Protein AF-X1SE65-F1 (afdb_monomer_lite)

Radius of gyration: 12.12 Å; chains: 1; bounding box: 31×21×32 Å

Structure (mmCIF, N/CA/C/O backbone):
data_AF-X1SE65-F1
#
_entry.id   AF-X1SE65-F1
#
loop_
_atom_site.group_PDB
_atom_site.id
_atom_site.type_symbol
_atom_site.label_atom_id
_atom_site.label_alt_id
_atom_site.label_comp_id
_atom_site.label_asym_id
_atom_site.label_entity_id
_atom_site.label_seq_id
_atom_site.pdbx_PDB_ins_code
_atom_site.Cartn_x
_atom_site.Cartn_y
_atom_site.Cartn_z
_atom_site.occupancy
_atom_site.B_iso_or_equiv
_atom_site.auth_seq_id
_atom_site.auth_comp_id
_atom_site.auth_asym_id
_atom_site.auth_atom_id
_atom_site.pdbx_PDB_model_num
ATOM 1 N N . MET A 1 1 ? 19.361 7.635 -1.042 1.00 55.75 1 MET A N 1
ATOM 2 C CA . MET A 1 1 ? 18.167 6.783 -1.229 1.00 55.75 1 MET A CA 1
ATOM 3 C C . MET A 1 1 ? 17.058 7.349 -0.356 1.00 55.75 1 MET A C 1
ATOM 5 O O . MET A 1 1 ? 17.264 7.447 0.846 1.00 55.75 1 MET A O 1
ATOM 9 N N . LYS A 1 2 ? 15.955 7.837 -0.938 1.00 64.94 2 LYS A N 1
ATOM 10 C CA . LYS A 1 2 ? 14.836 8.377 -0.151 1.00 64.94 2 LYS A CA 1
ATOM 11 C C . LYS A 1 2 ? 14.059 7.200 0.436 1.00 64.94 2 LYS A C 1
ATOM 13 O O . LYS A 1 2 ? 13.656 6.313 -0.310 1.00 64.94 2 LYS A O 1
ATOM 18 N N . MET A 1 3 ? 13.902 7.171 1.756 1.00 68.94 3 MET A N 1
ATOM 19 C CA . MET A 1 3 ? 13.074 6.162 2.409 1.00 68.94 3 MET A CA 1
ATOM 20 C C . MET A 1 3 ? 11.610 6.530 2.166 1.00 68.94 3 MET A C 1
ATOM 22 O O . MET A 1 3 ? 11.183 7.621 2.547 1.00 68.94 3 MET A O 1
ATOM 26 N N . HIS A 1 4 ? 10.871 5.647 1.505 1.00 76.81 4 HIS A N 1
ATOM 27 C CA . HIS A 1 4 ? 9.432 5.798 1.346 1.00 76.81 4 HIS A CA 1
ATOM 28 C C . HIS A 1 4 ? 8.716 5.274 2.590 1.00 76.81 4 HIS A C 1
ATOM 30 O O . HIS A 1 4 ? 9.137 4.286 3.193 1.00 76.81 4 HIS A O 1
ATOM 36 N N . THR A 1 5 ? 7.654 5.959 3.001 1.00 83.31 5 THR A N 1
ATOM 37 C CA . THR A 1 5 ? 6.832 5.571 4.157 1.00 83.31 5 THR A CA 1
ATOM 38 C C . THR A 1 5 ? 5.386 5.447 3.720 1.00 83.31 5 THR A C 1
ATOM 40 O O . THR A 1 5 ? 4.981 6.050 2.739 1.00 83.31 5 THR A O 1
ATOM 43 N N . ILE A 1 6 ? 4.555 4.755 4.491 1.00 82.56 6 ILE A N 1
ATOM 44 C CA . ILE A 1 6 ? 3.129 4.604 4.169 1.00 82.56 6 ILE A CA 1
ATOM 45 C C . ILE A 1 6 ? 2.355 5.924 3.981 1.00 82.56 6 ILE A C 1
ATOM 47 O O . ILE A 1 6 ? 1.271 5.943 3.407 1.00 82.56 6 ILE A O 1
ATOM 51 N N . TYR A 1 7 ? 2.908 7.059 4.403 1.00 82.56 7 TYR A N 1
ATOM 52 C CA . TYR A 1 7 ? 2.266 8.358 4.237 1.00 82.56 7 TYR A CA 1
ATOM 53 C C . TYR A 1 7 ? 2.400 8.947 2.829 1.00 82.56 7 TYR A C 1
ATOM 55 O O . TYR A 1 7 ? 1.593 9.808 2.478 1.00 82.56 7 TYR A O 1
ATOM 63 N N . ASP A 1 8 ? 3.346 8.473 2.015 1.00 84.31 8 ASP A N 1
ATOM 64 C CA . ASP A 1 8 ? 3.635 9.022 0.684 1.00 84.31 8 ASP A CA 1
ATOM 65 C C . ASP A 1 8 ? 2.859 8.361 -0.471 1.00 84.31 8 ASP A C 1
ATOM 67 O O . ASP A 1 8 ? 3.070 8.725 -1.628 1.00 84.31 8 ASP A O 1
ATOM 71 N N . ASN A 1 9 ? 1.967 7.405 -0.168 1.00 83.50 9 ASN A N 1
ATOM 72 C CA . ASN A 1 9 ? 1.171 6.637 -1.139 1.00 83.50 9 ASN A CA 1
ATOM 73 C C . ASN A 1 9 ? 1.999 6.014 -2.281 1.00 83.50 9 ASN A C 1
ATOM 75 O O . ASN A 1 9 ? 1.465 5.716 -3.350 1.00 83.50 9 ASN A O 1
ATOM 79 N N . THR A 1 10 ? 3.305 5.819 -2.082 1.00 88.69 10 THR A N 1
ATOM 80 C CA . THR A 1 10 ? 4.184 5.205 -3.075 1.00 88.69 10 THR A CA 1
ATOM 81 C C . THR A 1 10 ? 4.424 3.751 -2.681 1.00 88.69 10 THR A C 1
ATOM 83 O O . THR A 1 10 ? 4.933 3.485 -1.588 1.00 88.69 10 THR A O 1
ATOM 86 N N . PRO A 1 11 ? 4.057 2.779 -3.532 1.00 92.88 11 PRO A N 1
ATOM 87 C CA . PRO A 1 11 ? 4.236 1.377 -3.214 1.00 92.88 11 PRO A CA 1
ATOM 88 C C . PRO A 1 11 ? 5.728 1.053 -3.193 1.00 92.88 11 PRO A C 1
ATOM 90 O O . PRO A 1 11 ? 6.513 1.612 -3.964 1.00 92.88 11 PRO A O 1
ATOM 93 N N . TRP A 1 12 ? 6.123 0.114 -2.337 1.00 90.69 12 TRP A N 1
ATOM 94 C CA . TRP A 1 12 ? 7.514 -0.321 -2.258 1.00 90.69 12 TRP A CA 1
ATOM 95 C C . TRP A 1 12 ? 7.828 -1.355 -3.346 1.00 90.69 12 TRP A C 1
ATOM 97 O O . TRP A 1 12 ? 8.047 -2.534 -3.083 1.00 90.69 12 TRP A O 1
ATOM 107 N N . PHE A 1 13 ? 7.805 -0.895 -4.596 1.00 91.62 13 PHE A N 1
ATOM 108 C CA . PHE A 1 13 ? 8.152 -1.672 -5.782 1.00 91.62 13 PHE A CA 1
ATOM 109 C C . PHE A 1 13 ? 9.324 -1.034 -6.524 1.00 91.62 13 PHE A C 1
ATOM 111 O O . PHE A 1 13 ? 9.626 0.150 -6.365 1.00 91.62 13 PHE A O 1
ATOM 118 N N . HIS A 1 14 ? 9.951 -1.807 -7.410 1.00 94.00 14 HIS A N 1
ATOM 119 C CA . HIS A 1 14 ? 10.881 -1.239 -8.375 1.00 94.00 14 HIS A CA 1
ATOM 120 C C . HIS A 1 14 ? 10.153 -0.190 -9.247 1.00 94.00 14 HIS A C 1
ATOM 122 O O . HIS A 1 14 ? 9.042 -0.469 -9.712 1.00 94.00 14 HIS A O 1
ATOM 128 N N . PRO A 1 15 ? 10.743 0.989 -9.535 1.00 92.69 15 PRO A N 1
ATOM 129 C CA . PRO A 1 15 ? 10.056 2.062 -10.264 1.00 92.69 15 PRO A CA 1
ATOM 130 C C . PRO A 1 15 ? 9.480 1.638 -11.621 1.00 92.69 15 PRO A C 1
ATOM 132 O O . PRO A 1 15 ? 8.394 2.071 -12.004 1.00 92.69 15 PRO A O 1
ATOM 135 N N . MET A 1 16 ? 10.166 0.737 -12.335 1.00 96.69 16 MET A N 1
ATOM 136 C CA . MET A 1 16 ? 9.649 0.199 -13.600 1.00 96.69 16 MET A CA 1
ATOM 137 C C . MET A 1 16 ? 8.403 -0.670 -13.408 1.00 96.69 16 MET A C 1
ATOM 139 O O . MET A 1 16 ? 7.517 -0.631 -14.257 1.00 96.69 16 MET A O 1
ATOM 143 N N . SER A 1 17 ? 8.288 -1.391 -12.290 1.00 96.00 17 SER A N 1
ATOM 144 C CA . SER A 1 17 ? 7.080 -2.147 -11.949 1.00 96.00 17 SER A CA 1
ATOM 145 C C . SER A 1 17 ? 5.916 -1.209 -11.648 1.00 96.00 17 SER A C 1
ATOM 147 O O . SER A 1 17 ? 4.814 -1.452 -12.122 1.00 96.00 17 SER A O 1
ATOM 149 N N . ILE A 1 18 ? 6.160 -0.095 -10.943 1.00 95.25 18 ILE A N 1
ATOM 150 C CA . ILE A 1 18 ? 5.139 0.943 -10.704 1.00 95.25 18 ILE A CA 1
ATOM 151 C C . ILE A 1 18 ? 4.639 1.502 -12.039 1.00 95.25 18 ILE A C 1
ATOM 153 O O . ILE A 1 18 ? 3.432 1.571 -12.270 1.00 95.25 18 ILE A O 1
ATOM 157 N N . LYS A 1 19 ? 5.563 1.851 -12.945 1.00 96.50 19 LYS A N 1
ATOM 158 C CA . LYS A 1 19 ? 5.226 2.353 -14.282 1.00 96.50 19 LYS A CA 1
ATOM 159 C C . LYS A 1 19 ? 4.424 1.325 -15.078 1.00 96.50 19 LYS A C 1
ATOM 161 O O . LYS A 1 19 ? 3.387 1.670 -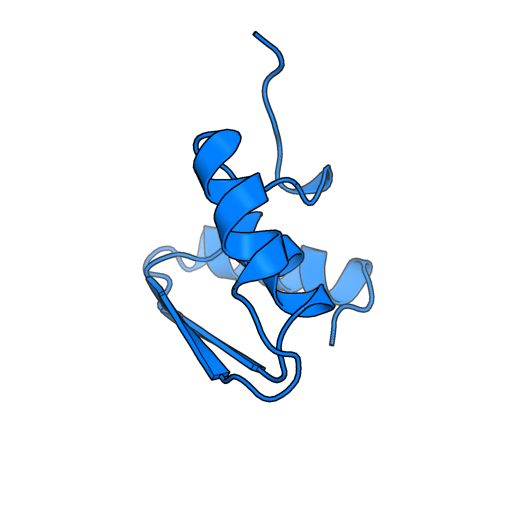15.636 1.00 96.50 19 LYS A O 1
ATOM 166 N N . PHE A 1 20 ? 4.860 0.070 -15.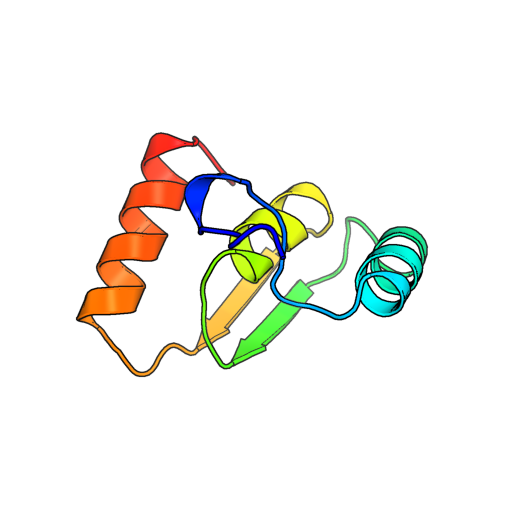097 1.00 98.00 20 PHE A N 1
ATOM 167 C CA . PHE A 1 20 ? 4.160 -1.001 -15.799 1.00 98.00 20 PHE A CA 1
ATOM 168 C C . PHE A 1 20 ? 2.747 -1.227 -15.241 1.00 98.00 20 PHE A C 1
ATOM 170 O O . PHE A 1 20 ? 1.774 -1.191 -15.991 1.00 98.00 20 PHE A O 1
ATOM 177 N N . LEU A 1 21 ? 2.614 -1.369 -13.919 1.00 96.69 21 LEU A N 1
ATOM 178 C CA . LEU A 1 21 ? 1.325 -1.567 -13.255 1.00 96.69 21 LEU A CA 1
ATOM 179 C C . LEU A 1 21 ? 0.385 -0.372 -13.459 1.00 96.69 21 LEU A C 1
ATOM 181 O O . LEU A 1 21 ? -0.803 -0.577 -13.676 1.00 96.69 21 LEU A O 1
ATOM 185 N N . SER A 1 22 ? 0.898 0.865 -13.471 1.00 95.38 22 SER A N 1
ATOM 186 C CA . SER A 1 22 ? 0.068 2.055 -13.714 1.00 95.38 22 SER A CA 1
ATOM 187 C C . SER A 1 22 ? -0.606 2.077 -15.089 1.00 95.38 22 SER A C 1
ATOM 189 O O . SER A 1 22 ? -1.622 2.745 -15.245 1.00 95.38 22 SER A O 1
ATOM 191 N N . ILE A 1 23 ? -0.056 1.347 -16.063 1.00 97.69 23 ILE A N 1
ATOM 192 C CA . ILE A 1 23 ? -0.610 1.215 -17.416 1.00 97.69 23 ILE A CA 1
ATOM 193 C C . ILE A 1 23 ? -1.511 -0.025 -17.512 1.00 97.69 23 ILE A C 1
ATOM 195 O O . ILE A 1 23 ? -2.496 -0.021 -18.245 1.00 97.69 23 ILE A O 1
ATOM 199 N N . LEU A 1 24 ? -1.172 -1.094 -16.785 1.00 97.88 24 LEU A N 1
ATOM 200 C CA . LEU A 1 24 ? -1.869 -2.379 -16.850 1.00 97.88 24 LEU A CA 1
ATOM 201 C C . LEU A 1 24 ? -3.219 -2.382 -16.117 1.00 97.88 24 LEU A C 1
ATOM 203 O O . LEU A 1 24 ? -4.168 -3.014 -16.585 1.00 97.88 24 LEU A O 1
ATOM 207 N N . LEU A 1 25 ? -3.282 -1.740 -14.947 1.00 97.69 25 LEU A N 1
ATOM 208 C CA . LEU A 1 25 ? -4.434 -1.815 -14.050 1.00 97.69 25 LEU A CA 1
ATOM 209 C C . LEU A 1 25 ? -5.688 -1.192 -14.661 1.00 97.69 25 LEU A C 1
ATOM 211 O O . LEU A 1 25 ? -5.634 -0.145 -15.304 1.00 97.69 25 LEU A O 1
ATOM 215 N N . LYS A 1 26 ? -6.837 -1.823 -14.402 1.00 98.06 26 LYS A N 1
ATOM 216 C CA . LYS A 1 26 ? -8.144 -1.334 -14.846 1.00 98.06 26 LYS A CA 1
ATOM 217 C C . LYS A 1 26 ? -9.040 -1.015 -13.648 1.00 98.06 26 LYS A C 1
ATOM 219 O O . LYS A 1 26 ? -9.063 -1.790 -12.690 1.00 98.06 26 LYS A O 1
ATOM 224 N N . PRO A 1 27 ? -9.862 0.047 -13.727 1.00 97.44 27 PRO A N 1
ATOM 225 C CA . PRO A 1 27 ? -10.696 0.498 -12.611 1.00 97.44 27 PRO A CA 1
ATOM 226 C C . PRO A 1 27 ? -11.776 -0.503 -12.194 1.00 97.44 27 PRO A C 1
ATOM 228 O O . PRO A 1 27 ? -12.333 -0.374 -11.114 1.00 97.44 27 PRO A O 1
ATOM 231 N N . ASN A 1 28 ? -12.094 -1.501 -13.023 1.00 98.00 28 ASN A N 1
ATOM 232 C CA . ASN A 1 28 ? -13.079 -2.536 -12.709 1.00 98.00 28 ASN A CA 1
ATOM 233 C C . ASN A 1 28 ? -12.466 -3.819 -12.122 1.00 98.00 28 ASN A C 1
ATOM 235 O O . ASN A 1 28 ? -13.199 -4.778 -11.883 1.00 98.00 28 ASN A O 1
ATOM 239 N N . TRP A 1 29 ? -11.145 -3.873 -11.939 1.00 98.06 29 TRP A N 1
ATOM 240 C CA . TRP A 1 29 ? -10.472 -5.051 -11.396 1.00 98.06 29 TRP A CA 1
ATOM 241 C C . TRP A 1 29 ? -10.633 -5.165 -9.885 1.00 98.06 29 TRP A C 1
ATOM 243 O O . TRP A 1 29 ? -10.773 -4.165 -9.186 1.00 98.06 29 TRP A O 1
ATOM 253 N N . VAL A 1 30 ? -10.570 -6.405 -9.406 1.00 98.06 30 VAL A N 1
ATOM 254 C CA . VAL A 1 30 ? -10.448 -6.745 -7.988 1.00 98.06 30 VAL A CA 1
ATOM 255 C C . VAL A 1 30 ? -9.063 -7.348 -7.795 1.00 98.06 30 VAL A C 1
ATOM 257 O O . VAL A 1 30 ? -8.700 -8.287 -8.505 1.00 98.06 30 VAL A O 1
ATOM 260 N N . ILE A 1 31 ? -8.274 -6.781 -6.887 1.00 97.00 31 ILE A N 1
ATOM 261 C CA . ILE A 1 31 ? -6.917 -7.248 -6.586 1.00 97.00 31 ILE A CA 1
ATOM 262 C C . ILE A 1 31 ? -6.943 -8.060 -5.300 1.00 97.00 31 ILE A C 1
ATOM 264 O O . ILE A 1 31 ? -7.568 -7.660 -4.325 1.00 97.00 31 ILE A O 1
ATOM 268 N N . PHE A 1 32 ? -6.204 -9.164 -5.284 1.00 97.69 32 PHE A N 1
ATOM 269 C CA . PHE A 1 32 ? -5.812 -9.833 -4.052 1.00 97.69 32 PHE A CA 1
ATOM 270 C C . PHE A 1 32 ? -4.332 -9.554 -3.771 1.00 97.69 32 PHE A C 1
ATOM 272 O O . PHE A 1 32 ? -3.503 -9.706 -4.671 1.00 97.69 32 PHE A O 1
ATOM 279 N N . GLU A 1 33 ? -3.995 -9.164 -2.542 1.00 96.00 33 GLU A N 1
ATOM 280 C CA . GLU A 1 33 ? -2.609 -8.992 -2.097 1.00 96.00 33 GLU A CA 1
ATOM 281 C C . GLU A 1 33 ? -2.335 -9.716 -0.772 1.00 96.00 33 GLU A C 1
ATOM 283 O O . GLU A 1 33 ? -3.198 -9.848 0.099 1.00 96.00 33 GLU A O 1
ATOM 288 N N . THR A 1 34 ? -1.097 -10.183 -0.615 1.00 96.69 34 THR A N 1
ATOM 289 C CA . THR A 1 34 ? -0.576 -10.713 0.648 1.00 96.69 34 THR A CA 1
ATOM 290 C C . THR A 1 34 ? 0.310 -9.653 1.292 1.00 96.69 34 THR A C 1
ATOM 292 O O . THR A 1 34 ? 1.362 -9.313 0.748 1.00 96.69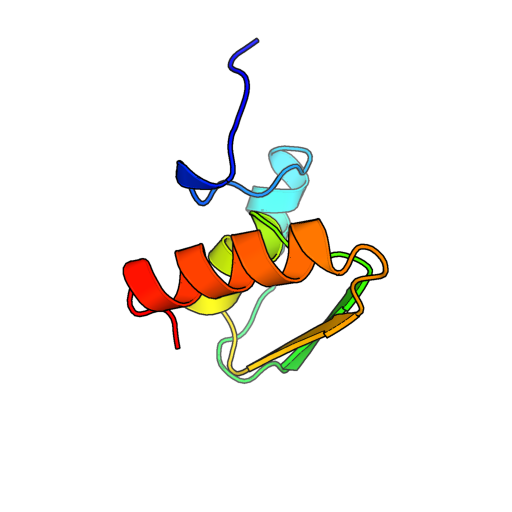 34 THR A O 1
ATOM 295 N N . GLY A 1 35 ? -0.105 -9.158 2.451 1.00 95.31 35 GLY A N 1
ATOM 296 C CA . GLY A 1 35 ? 0.452 -7.980 3.104 1.00 95.31 35 GLY A CA 1
ATOM 297 C C . GLY A 1 35 ? -0.262 -6.701 2.667 1.00 95.31 35 GLY A C 1
ATOM 298 O O . GLY A 1 35 ? -0.535 -6.505 1.485 1.00 95.31 35 GLY A O 1
ATOM 299 N N . CYS A 1 36 ? -0.561 -5.827 3.629 1.00 95.50 36 CYS A N 1
ATOM 300 C CA . CYS A 1 36 ? -1.150 -4.510 3.368 1.00 95.50 36 CYS A CA 1
ATOM 301 C C . CYS A 1 36 ? -0.132 -3.386 3.609 1.00 95.50 36 CYS A C 1
ATOM 303 O O . CYS A 1 36 ? 0.861 -3.562 4.315 1.00 95.50 36 CYS A O 1
ATOM 305 N N . GLY A 1 37 ? -0.346 -2.201 3.038 1.00 94.69 37 GLY A N 1
ATOM 306 C CA . GLY A 1 37 ? 0.541 -1.059 3.257 1.00 94.69 37 GLY A CA 1
ATOM 307 C C . GLY A 1 37 ? 0.441 0.014 2.182 1.00 94.69 37 GLY A C 1
ATOM 308 O O . GLY A 1 37 ? -0.643 0.326 1.697 1.00 94.69 37 GLY A O 1
ATOM 309 N N . SER A 1 38 ? 1.583 0.593 1.793 1.00 94.31 38 SER A N 1
ATOM 310 C CA . SER A 1 38 ? 1.621 1.620 0.741 1.00 94.31 38 SER A CA 1
ATOM 311 C C . SER A 1 38 ? 1.109 1.110 -0.609 1.00 94.31 38 SER A C 1
ATOM 313 O O . SER A 1 38 ? 0.584 1.902 -1.385 1.00 94.31 38 SER A O 1
ATOM 315 N N . SER A 1 39 ? 1.251 -0.193 -0.897 1.00 94.56 39 SER A N 1
ATOM 316 C CA . SER A 1 39 ? 0.664 -0.821 -2.088 1.00 94.56 39 SER A CA 1
ATOM 317 C C . SER A 1 39 ? -0.851 -0.736 -2.075 1.00 94.56 39 SER A C 1
ATOM 319 O O . SER A 1 39 ? -1.422 -0.307 -3.071 1.00 94.56 39 SER A O 1
ATOM 321 N N . THR A 1 40 ? -1.484 -1.027 -0.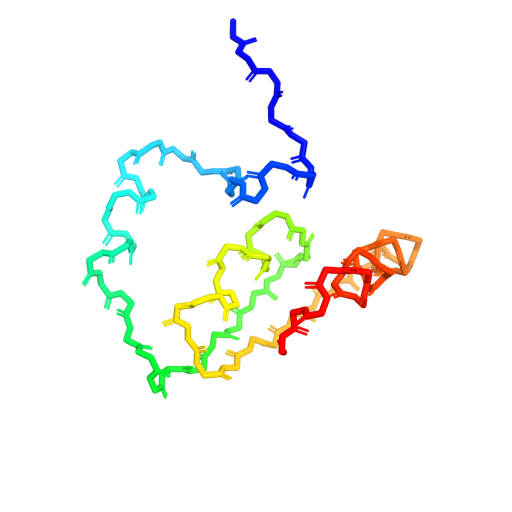938 1.00 95.50 40 THR A N 1
ATOM 322 C CA . THR A 1 40 ? -2.935 -0.924 -0.756 1.00 95.50 40 THR A CA 1
ATOM 323 C C . THR A 1 40 ? -3.424 0.487 -1.080 1.00 95.50 40 THR A C 1
ATOM 325 O O . THR A 1 40 ? -4.328 0.652 -1.893 1.00 95.50 40 THR A O 1
ATOM 328 N N . LEU A 1 41 ? -2.763 1.514 -0.525 1.00 93.94 41 LEU A N 1
ATOM 329 C CA . LEU A 1 41 ? -3.102 2.923 -0.781 1.00 93.94 41 LEU A CA 1
ATOM 330 C C . LEU A 1 41 ? -2.864 3.333 -2.239 1.00 93.94 41 LEU A C 1
ATOM 332 O O . LEU A 1 41 ? -3.518 4.226 -2.760 1.00 93.94 41 LEU A O 1
ATOM 336 N N . TRP A 1 42 ? -1.884 2.723 -2.900 1.00 94.62 42 TRP A N 1
ATOM 337 C CA . TRP A 1 42 ? -1.595 3.017 -4.297 1.00 94.62 42 TRP A CA 1
ATOM 338 C C . TRP A 1 42 ? -2.581 2.326 -5.244 1.00 94.62 42 TRP A C 1
ATOM 340 O O . TRP A 1 42 ? -3.006 2.913 -6.241 1.00 94.62 42 TRP A O 1
ATOM 350 N N . PHE A 1 43 ? -2.969 1.087 -4.951 1.00 95.25 43 PHE A N 1
ATOM 351 C CA . PHE A 1 43 ? -3.963 0.361 -5.732 1.00 95.25 43 PHE A CA 1
ATOM 352 C C . PHE A 1 43 ? -5.366 0.952 -5.560 1.00 95.25 43 PHE A C 1
ATOM 354 O O . PHE A 1 43 ? -6.125 0.941 -6.527 1.00 95.25 43 PHE A O 1
ATOM 361 N N . SER A 1 44 ? -5.709 1.501 -4.387 1.00 93.56 44 SER A N 1
ATOM 362 C CA . SER A 1 44 ? -7.078 1.946 -4.076 1.00 93.56 44 SER A CA 1
ATOM 363 C C . SER A 1 44 ? -7.579 3.051 -5.001 1.00 93.56 44 SER A C 1
ATOM 365 O O . SER A 1 44 ? -8.766 3.132 -5.294 1.00 93.56 44 SER A O 1
ATOM 367 N N . ASP A 1 45 ? -6.666 3.864 -5.531 1.00 92.19 45 ASP A N 1
ATOM 368 C CA . ASP A 1 45 ? -6.994 4.921 -6.491 1.00 92.19 45 ASP A CA 1
ATOM 369 C C . ASP A 1 45 ? -7.189 4.396 -7.929 1.00 92.19 45 ASP A C 1
ATOM 371 O O . ASP A 1 45 ? -7.506 5.165 -8.836 1.00 92.19 45 ASP A O 1
ATOM 375 N N . ARG A 1 46 ? -6.922 3.107 -8.181 1.00 95.12 46 ARG A N 1
ATOM 376 C CA . ARG A 1 46 ? -6.730 2.542 -9.532 1.00 95.12 46 ARG A CA 1
ATOM 377 C C . ARG A 1 46 ? -7.614 1.345 -9.853 1.00 95.12 46 ARG A C 1
ATOM 379 O O . ARG A 1 46 ? -7.768 1.031 -11.033 1.00 95.12 46 ARG A O 1
ATOM 386 N N . VAL A 1 47 ? -8.164 0.666 -8.850 1.00 97.12 47 VAL A N 1
ATOM 387 C CA . VAL A 1 47 ? -8.996 -0.533 -9.030 1.00 97.12 47 VAL A CA 1
ATOM 388 C C . VAL A 1 47 ? -10.30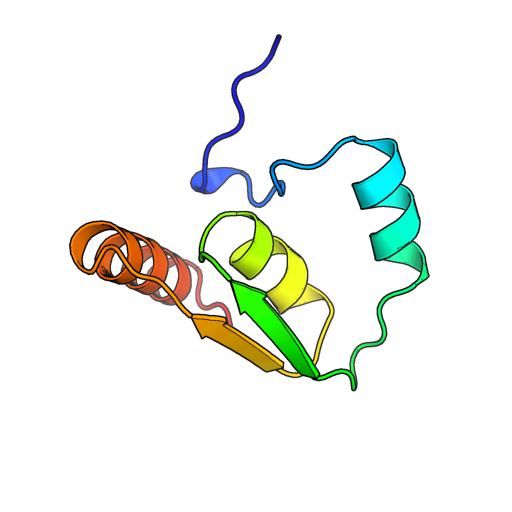1 -0.437 -8.248 1.00 97.12 47 VAL A C 1
ATOM 390 O O . VAL A 1 47 ? -10.493 0.483 -7.460 1.00 97.12 47 VAL A O 1
ATOM 393 N N . LYS A 1 48 ? -11.216 -1.379 -8.488 1.00 97.19 48 LYS A N 1
ATOM 394 C CA . LYS A 1 48 ? -12.542 -1.382 -7.865 1.00 97.19 48 LYS A CA 1
ATOM 395 C C . LYS A 1 48 ? -12.474 -1.769 -6.393 1.00 97.19 48 LYS A C 1
ATOM 397 O O . LYS A 1 48 ? -13.197 -1.203 -5.583 1.00 97.19 48 LYS A O 1
ATOM 402 N N . GLU A 1 49 ? -11.675 -2.784 -6.085 1.00 96.56 49 GLU A N 1
ATOM 403 C CA . GLU A 1 49 ? -11.624 -3.408 -4.766 1.00 96.56 49 GLU A CA 1
ATOM 404 C C . GLU A 1 49 ? -10.271 -4.092 -4.557 1.00 96.56 49 GLU A C 1
ATOM 406 O O . GLU A 1 49 ? -9.657 -4.594 -5.507 1.00 96.56 49 GLU A O 1
ATOM 411 N N . ILE A 1 50 ? -9.813 -4.110 -3.307 1.00 96.69 50 ILE A N 1
ATOM 412 C CA . ILE A 1 50 ? -8.588 -4.786 -2.888 1.00 96.69 50 ILE A CA 1
ATOM 413 C C . ILE A 1 50 ? -8.930 -5.686 -1.708 1.00 96.69 50 ILE A C 1
ATOM 415 O O . ILE A 1 50 ? -9.497 -5.238 -0.713 1.00 96.69 50 ILE A O 1
ATOM 419 N N . ILE A 1 51 ? -8.548 -6.951 -1.815 1.00 96.94 51 ILE A N 1
ATOM 420 C CA . ILE A 1 51 ? -8.657 -7.949 -0.762 1.00 96.94 51 ILE A CA 1
ATOM 421 C C . ILE A 1 51 ? -7.238 -8.228 -0.268 1.00 96.94 51 ILE A C 1
ATOM 423 O O . ILE A 1 51 ? -6.455 -8.885 -0.953 1.00 96.94 51 ILE A O 1
ATOM 427 N N . SER A 1 52 ? -6.901 -7.719 0.915 1.00 96.19 52 SER A N 1
ATOM 428 C CA . SER A 1 52 ? -5.567 -7.879 1.502 1.00 96.19 52 SER A CA 1
ATOM 429 C C . SER A 1 52 ? -5.592 -8.895 2.643 1.00 96.19 52 SER A C 1
ATOM 431 O O . SER A 1 52 ? -6.380 -8.761 3.580 1.00 96.19 52 SER A O 1
ATOM 433 N N . PHE A 1 53 ? -4.694 -9.880 2.605 1.00 96.81 53 PHE A N 1
ATOM 434 C CA . PHE A 1 53 ? -4.435 -10.776 3.734 1.00 96.81 53 PHE A CA 1
ATOM 435 C C . PHE A 1 53 ? -3.196 -10.305 4.499 1.00 96.81 53 PHE A C 1
ATOM 437 O O . PHE A 1 53 ? -2.091 -10.355 3.966 1.00 96.81 53 PHE A O 1
ATOM 444 N N . GLU A 1 54 ? -3.366 -9.859 5.743 1.00 97.25 54 GLU A N 1
ATOM 445 C CA . GLU A 1 54 ? -2.278 -9.374 6.598 1.00 97.25 54 GLU A CA 1
ATOM 446 C C . GLU A 1 54 ? -2.133 -10.254 7.840 1.00 97.25 54 GLU A C 1
ATOM 448 O O . GLU A 1 54 ? -3.103 -10.495 8.555 1.00 97.25 54 GLU A O 1
ATOM 453 N N . HIS A 1 55 ? -0.908 -10.707 8.109 1.00 97.31 55 HIS A N 1
ATOM 454 C CA . HIS A 1 55 ? -0.608 -11.556 9.260 1.00 97.31 55 HIS A CA 1
ATOM 455 C C . HIS A 1 55 ? -0.438 -10.739 10.549 1.00 97.31 55 HIS A C 1
ATOM 457 O O . HIS A 1 55 ? -0.795 -11.191 11.634 1.00 97.31 55 HIS A O 1
ATOM 463 N N . SER A 1 56 ? 0.136 -9.537 10.459 1.00 97.94 56 SER A N 1
ATOM 464 C CA . SER A 1 56 ? 0.376 -8.685 11.624 1.00 97.94 56 SER A CA 1
ATOM 465 C C . SER A 1 56 ? -0.849 -7.834 11.948 1.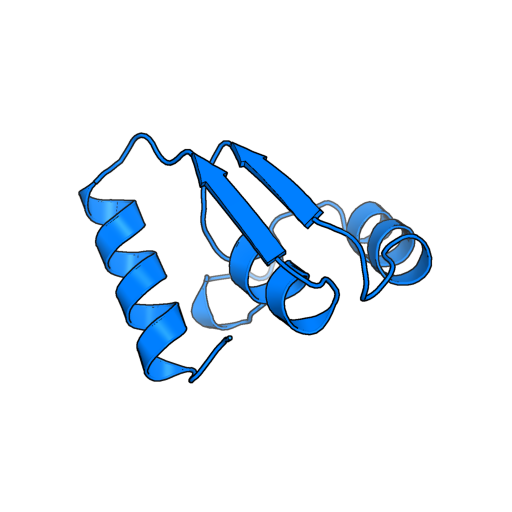00 97.94 56 SER A C 1
ATOM 467 O O . SER A 1 56 ? -1.101 -6.815 11.306 1.00 97.94 56 SER A O 1
ATOM 469 N N . GLU A 1 57 ? -1.577 -8.193 13.005 1.00 97.56 57 GLU A N 1
ATOM 470 C CA . GLU A 1 57 ? -2.746 -7.434 13.468 1.00 97.56 57 GLU A CA 1
ATOM 471 C C . GLU A 1 57 ? -2.403 -5.971 13.809 1.00 97.56 57 GLU A C 1
ATOM 473 O O . GLU A 1 57 ? -3.139 -5.046 13.457 1.00 97.56 57 GLU A O 1
ATOM 478 N N . LEU A 1 58 ? -1.250 -5.733 14.447 1.00 98.06 58 LEU A N 1
ATOM 479 C CA . LEU A 1 58 ? -0.783 -4.380 14.767 1.00 98.06 58 LEU A CA 1
ATOM 480 C C . LEU A 1 58 ? -0.579 -3.539 13.503 1.00 98.06 58 LEU A C 1
ATOM 482 O O . LEU A 1 58 ? -0.947 -2.362 13.466 1.00 98.06 58 LEU A O 1
ATOM 486 N N . TRP A 1 59 ? -0.000 -4.140 12.461 1.00 96.50 59 TRP A N 1
ATOM 487 C CA . TRP A 1 59 ? 0.216 -3.454 11.195 1.00 96.50 59 TRP A CA 1
ATOM 488 C C . TRP A 1 59 ? -1.099 -3.229 10.452 1.00 96.50 59 TRP A C 1
ATOM 490 O O . TRP A 1 59 ? -1.376 -2.096 10.062 1.00 96.50 59 TRP A O 1
ATOM 500 N N . TYR A 1 60 ? -1.953 -4.250 10.364 1.00 96.69 60 TYR A N 1
ATOM 501 C CA . TYR A 1 60 ? -3.298 -4.142 9.801 1.00 96.69 60 TYR A CA 1
ATOM 502 C C . TYR A 1 60 ? -4.075 -2.972 10.418 1.00 96.69 60 TYR A C 1
ATOM 504 O O . TYR A 1 60 ? -4.583 -2.109 9.700 1.00 96.69 60 TYR A O 1
ATOM 512 N N . ASN A 1 61 ? -4.100 -2.875 11.750 1.00 97.06 61 ASN A N 1
ATOM 513 C CA . ASN A 1 61 ? -4.793 -1.798 12.454 1.00 97.06 61 ASN A CA 1
ATOM 514 C C . ASN A 1 61 ? -4.206 -0.415 12.134 1.00 97.06 61 ASN A C 1
ATOM 516 O O . ASN A 1 61 ? -4.949 0.559 11.980 1.00 97.06 61 ASN A O 1
ATOM 520 N N . LYS A 1 62 ? -2.881 -0.319 11.974 1.00 96.19 62 LYS A N 1
ATOM 521 C CA . LYS A 1 62 ? -2.214 0.919 11.555 1.00 96.19 62 LYS A CA 1
ATOM 522 C C . LYS A 1 62 ? -2.591 1.316 10.126 1.00 96.19 62 LYS A C 1
ATOM 524 O O . LYS A 1 62 ? -2.948 2.473 9.906 1.00 96.19 62 LYS A O 1
ATOM 529 N N . VAL A 1 63 ? -2.542 0.386 9.171 1.00 95.06 63 VAL A N 1
ATOM 530 C CA . VAL A 1 63 ? -2.917 0.641 7.768 1.00 95.06 63 VAL A CA 1
ATOM 531 C C . VAL A 1 63 ? -4.394 1.023 7.673 1.00 95.06 63 VAL A C 1
ATOM 533 O O . VAL A 1 63 ? -4.726 2.035 7.061 1.00 95.06 63 VAL A O 1
ATOM 536 N N . LYS A 1 64 ? -5.275 0.293 8.366 1.00 94.75 64 LYS A N 1
ATOM 537 C CA . LYS A 1 64 ? -6.715 0.572 8.443 1.00 94.75 64 LYS A CA 1
ATOM 538 C C . LYS A 1 64 ? -7.011 1.980 8.956 1.00 94.75 64 LYS A C 1
ATOM 540 O O . LYS A 1 64 ? -7.871 2.665 8.404 1.00 94.75 64 LYS A O 1
ATOM 545 N N . LYS A 1 65 ? -6.289 2.436 9.986 1.00 95.56 65 LYS A N 1
ATOM 546 C CA . LYS A 1 65 ? -6.407 3.813 10.480 1.00 95.56 65 LYS A CA 1
ATOM 547 C C . LYS A 1 65 ? -6.015 4.830 9.404 1.00 95.56 65 LYS A C 1
ATOM 549 O O . LYS A 1 65 ? -6.754 5.778 9.185 1.00 95.56 65 LYS A O 1
ATOM 554 N N . ILE A 1 66 ? -4.908 4.606 8.696 1.00 93.94 66 ILE A N 1
ATOM 555 C CA . ILE A 1 66 ? -4.445 5.507 7.626 1.00 93.94 66 ILE A CA 1
ATOM 556 C C . ILE A 1 66 ? -5.451 5.574 6.470 1.00 93.94 66 ILE A C 1
ATOM 558 O O . ILE A 1 66 ? -5.730 6.666 5.982 1.00 93.94 66 ILE A O 1
ATOM 562 N N . ILE A 1 67 ? -6.015 4.435 6.055 1.00 92.56 67 ILE A N 1
ATOM 563 C CA . ILE A 1 67 ? -7.067 4.369 5.024 1.00 92.56 67 ILE A CA 1
ATOM 564 C C . ILE A 1 67 ? -8.266 5.228 5.439 1.00 92.56 67 ILE A C 1
ATOM 566 O O . ILE A 1 67 ? -8.722 6.066 4.660 1.00 92.56 67 ILE A O 1
ATOM 570 N N . LYS A 1 68 ? -8.720 5.078 6.692 1.00 93.06 68 LYS A N 1
ATOM 571 C CA . LYS A 1 68 ? -9.821 5.869 7.254 1.00 93.06 68 LYS A CA 1
ATOM 572 C C . LYS A 1 68 ? -9.498 7.365 7.278 1.00 93.06 68 LYS A C 1
ATOM 574 O O . LYS A 1 68 ? -10.309 8.162 6.822 1.00 93.06 68 LYS A O 1
ATOM 579 N N . ASP A 1 69 ? -8.317 7.740 7.766 1.00 93.19 69 ASP A N 1
ATOM 580 C CA . ASP A 1 69 ? -7.900 9.143 7.888 1.00 93.19 69 ASP A CA 1
ATOM 581 C C . ASP A 1 69 ? -7.764 9.826 6.511 1.00 93.19 69 ASP A C 1
ATOM 583 O O . ASP A 1 69 ? -8.020 11.022 6.379 1.00 93.19 69 ASP A O 1
ATOM 587 N N . LYS A 1 70 ? -7.397 9.068 5.468 1.00 87.75 70 LYS A N 1
ATOM 588 C CA . LYS A 1 70 ? -7.291 9.557 4.084 1.00 87.75 70 LYS A CA 1
ATOM 589 C C . LYS A 1 70 ? -8.605 9.492 3.290 1.00 87.75 70 LYS A C 1
ATOM 591 O O . LYS A 1 70 ? -8.605 9.904 2.134 1.00 87.75 70 LYS A O 1
ATOM 596 N N . ASN A 1 71 ? -9.706 9.015 3.883 1.00 86.38 71 ASN A N 1
ATOM 597 C CA . ASN A 1 71 ? -10.988 8.767 3.201 1.00 86.38 71 ASN A CA 1
ATOM 598 C C . ASN A 1 71 ? -10.836 7.931 1.916 1.00 86.38 71 ASN A C 1
ATOM 600 O O . ASN A 1 71 ? -11.488 8.193 0.904 1.00 86.38 71 ASN A O 1
ATOM 604 N N . ILE A 1 72 ? -9.942 6.943 1.953 1.00 83.44 72 ILE A N 1
ATOM 605 C CA . ILE A 1 72 ? -9.757 6.004 0.850 1.00 83.44 72 ILE A CA 1
ATOM 606 C C . ILE A 1 72 ? -10.933 5.022 0.853 1.00 83.44 72 ILE A C 1
ATOM 608 O O . ILE A 1 72 ? -11.344 4.555 1.919 1.00 83.44 72 ILE A O 1
ATOM 612 N N . LYS A 1 73 ? -11.495 4.789 -0.338 1.00 62.06 73 LYS A N 1
ATOM 613 C CA . LYS A 1 73 ? -12.653 3.914 -0.559 1.00 62.06 73 LYS A CA 1
ATOM 614 C C . LYS A 1 73 ? -12.324 2.446 -0.333 1.00 62.06 73 LYS A C 1
ATOM 616 O O . LYS A 1 73 ? -11.179 2.049 -0.640 1.00 62.06 73 LYS A O 1
#

Organism: NCBI:txid412755

InterPro domains:
  IPR029063 S-adenosyl-L-methionine-dependent methyltransferase superfamily [G3DSA:3.40.50.150] (2-73)
  IPR029063 S-adenosyl-L-methionine-dependent methyltransferase superfamily [SSF53335] (11-69)

Foldseek 3Di:
DDDDALVVLDDPDDVVVVVVCQVVAAQADEEEEEDDGSVPSNCLVGYPYYHYDYPDPVVVVVRVVVCVVVVRD

Secondary structure (DSSP, 8-state):
-PPP-GGG---SS-HHHHHHHHHH--TT-EEEEES-SHHHHHHHTTSSEEEEE-S-HHHHHHHHHHHHHTT--

Sequence (73 aa):
MKMHTIYDNTPWFHPMSIKFLSILLKPNWVIFETGCGSSTLWFSDRVKEIISFEHSELWYNKVKKIIKDKNIK

pLDDT: mean 92.36, std 8.49, range [55.75, 98.06]